Protein 1WS6 (pdb70)

Organism: Thermus thermophilus (strain ATCC 27634 / DSM 579 / HB8) (NCBI:txid300852)

Secondary structure (DSSP, 8-state):
-EE--SGGGTT-EE---TT-----HHHHHHHHHHHHHH-TT--EEEEET-SS-HHHHHHHHTT-EEEEE---HHHHHHHHHHHHHHT---EEE-S-HHHHHHHHHHTT--EEEE-------TTHHHHHHHHHT-EEEEEEEEEEEETTS--TTSEEEEETTEEEEEEE-

InterPro domains:
  IPR004398 RNA methyltransferase, RsmD [PIRSF004553] (16-184)
  IPR004398 RNA methyltransferase, RsmD [PTHR43542] (14-168)
  IPR029063 S-adenosyl-L-methionine-dependent methyltransferase superfamily [G3DSA:3.40.50.150] (15-185)
  IPR029063 S-adenosyl-L-methionine-dependent methyltransferase superfamily [SSF53335] (16-182)

Radius of gyration: 14.57 Å; Cα contacts (8 Å, |Δi|>4): 315; chains: 1; bounding box: 34×36×32 Å

Foldseek 3Di:
DDAQCDAQQHGFDADAPPPPPPDDPVVLVVVVVVVCVLCVVAKAEEEEQQFLNRNQVSSQRHPHAGEYEHADPVRLVSVVVRCVSSVGDYHYHHHHPVVCLVVCLVVVAAIQEYEEHDQPPQPVVLVSVVVSPRYDAFGKYKYKYFPVDDDPQADWDDDVGMIIGIHHD

Nearest PDB structures (foldseek):
  1ws6-assembly1_A  TM=1.006E+00  e=1.520E-36  Thermus thermophilus HB8
  4dmg-assembly1_B  TM=6.571E-01  e=9.309E-08  Thermus thermophilus HB8
  1ve3-assembly1_A-3  TM=6.905E-01  e=1.135E-05  Pyrococcus horikoshii
  6rxz-assembly1_CA  TM=7.277E-01  e=5.627E-05  Thermochaetoides thermophila
  1nt2-assembly1_A  TM=7.038E-01  e=7.270E-05  Archaeoglobus fulgidus DSM 4304

CATH classification: 3.40.50.150

Sequence (169 aa):
VVRILGGKARGVALKVPASARPSPVRLRKALFDYLRLRYPRRGRFLDPFAGSGAVGLEAASEGWEAVLVEKDPEAVRLLKENVRRTGLGARVVALPVEVFLPEAKAQGERFTVAFAPPYADLAALFGELLASGLVEAGGLYVLQHPKDLYLPLGERRVYGENALTLVEV

B-factor: mean 29.69, std 11.57, range [7.32, 84.35]

Structure (mmCIF, N/CA/C/O backbone):
data_1WS6
#
_entry.id   1WS6
#
_cell.length_a   58.76
_cell.length_b   58.76
_cell.length_c   101.66
_cell.angle_alpha   90
_cell.angle_beta   90
_cell.angle_gamma   120
#
_symmetry.space_group_name_H-M   'P 31 2 1'
#
loop_
_entity.id
_entity.type
_entity.pdbx_description
1 polymer methyltransferase
2 water water
#
loop_
_atom_site.group_PDB
_atom_site.id
_atom_site.type_symbol
_atom_site.label_atom_id
_atom_site.label_alt_id
_atom_site.label_comp_id
_atom_site.label_asym_id
_atom_site.label_entity_id
_atom_site.label_seq_id
_atom_site.pdbx_PDB_ins_code
_atom_site.Cartn_x
_atom_site.Cartn_y
_atom_site.Cartn_z
_atom_site.occupancy
_atom_site.B_iso_or_equiv
_atom_site.auth_seq_id
_atom_site.auth_comp_id
_atom_site.auth_asym_id
_atom_site.auth_atom_id
_atom_site.pdbx_PDB_model_num
ATOM 1 N N . VAL A 1 1 ? 13.447 36.407 29.678 1.00 39.30 15 VAL A N 1
ATOM 2 C CA . VAL A 1 1 ? 12.956 36.938 28.363 1.00 38.11 15 VAL A CA 1
ATOM 3 C C . VAL A 1 1 ? 12.594 35.776 27.438 1.00 35.96 15 VAL A C 1
ATOM 4 O O . VAL A 1 1 ? 12.404 35.961 26.234 1.00 36.84 15 VAL A O 1
ATOM 8 N N . VAL A 1 2 ? 12.516 34.573 28.006 1.00 33.37 16 VAL A N 1
ATOM 9 C CA . VAL A 1 2 ? 12.160 33.394 27.226 1.00 29.16 16 VAL A CA 1
ATOM 10 C C . VAL A 1 2 ? 10.947 32.732 27.868 1.00 27.31 16 VAL A C 1
ATOM 11 O O . VAL A 1 2 ? 10.828 32.685 29.090 1.00 26.58 16 VAL A O 1
ATOM 15 N N . ARG A 1 3 ? 10.041 32.229 27.038 1.00 25.94 17 ARG A N 1
ATOM 16 C CA . ARG A 1 3 ? 8.828 31.597 27.536 1.00 24.75 17 ARG A CA 1
ATOM 17 C C . ARG A 1 3 ? 8.669 30.162 27.063 1.00 25.47 17 ARG A C 1
ATOM 18 O O . ARG A 1 3 ? 9.202 29.772 26.019 1.00 24.69 17 ARG A O 1
ATOM 26 N N . ILE A 1 4 ? 7.936 29.379 27.852 1.00 24.03 18 ILE A N 1
ATOM 27 C CA . ILE A 1 4 ? 7.636 28.007 27.495 1.00 21.55 18 ILE A CA 1
ATOM 28 C C . ILE A 1 4 ? 6.753 28.206 26.264 1.00 21.99 18 ILE A C 1
ATOM 29 O O . ILE A 1 4 ? 5.891 29.077 26.263 1.00 21.70 18 ILE A O 1
ATOM 34 N N . LEU A 1 5 ? 6.967 27.423 25.218 1.00 22.03 19 LEU A N 1
ATOM 35 C CA . LEU A 1 5 ? 6.178 27.563 23.998 1.00 22.97 19 LEU A CA 1
ATOM 36 C C . LEU A 1 5 ? 4.849 26.817 23.967 1.00 21.99 19 LEU A C 1
ATOM 37 O O . LEU A 1 5 ? 3.884 27.312 23.393 1.00 22.91 19 LEU A O 1
ATOM 42 N N . GLY A 1 6 ? 4.791 25.634 24.571 1.00 20.83 20 GLY A N 1
ATOM 43 C CA . GLY A 1 6 ? 3.551 24.872 24.561 1.00 21.04 20 GLY A CA 1
ATOM 44 C C . GLY A 1 6 ? 3.329 24.011 25.791 1.00 21.19 20 GLY A C 1
ATOM 45 O O . GLY A 1 6 ? 4.090 24.081 26.757 1.00 22.46 20 GLY A O 1
ATOM 46 N N . GLY A 1 7 ? 2.279 23.199 25.766 1.00 20.61 21 GLY A N 1
ATOM 47 C CA . GLY A 1 7 ? 2.005 22.336 26.896 1.00 19.93 21 GLY A CA 1
ATOM 48 C C . GLY A 1 7 ? 1.448 23.035 28.122 1.00 20.18 21 GLY A C 1
ATOM 49 O O . GLY A 1 7 ? 1.064 24.201 28.065 1.00 20.06 21 GLY A O 1
ATOM 50 N N . LYS A 1 8 ? 1.421 22.311 29.238 1.00 19.76 22 LYS A N 1
ATOM 51 C CA . LYS A 1 8 ? 0.887 22.809 30.498 1.00 22.62 22 LYS A CA 1
ATOM 52 C C . LYS A 1 8 ? 1.386 24.159 31.007 1.00 21.98 22 LYS A C 1
ATOM 53 O O . LYS A 1 8 ? 0.663 24.847 31.731 1.00 21.20 22 LYS A O 1
ATOM 59 N N . ALA A 1 9 ? 2.604 24.545 30.636 1.00 21.80 23 ALA A N 1
ATOM 60 C CA . ALA A 1 9 ? 3.161 25.817 31.092 1.00 21.18 23 ALA A CA 1
ATOM 61 C C . ALA A 1 9 ? 3.308 26.857 29.976 1.00 20.92 23 ALA A C 1
ATOM 62 O O . ALA A 1 9 ? 4.043 27.836 30.115 1.00 19.44 23 ALA A O 1
ATOM 64 N N . ARG A 1 10 ? 2.588 26.646 28.879 1.00 22.02 24 ARG A N 1
ATOM 65 C CA . ARG A 1 10 ? 2.610 27.548 27.728 1.00 22.32 24 ARG A CA 1
ATOM 66 C C . ARG A 1 10 ? 2.521 29.025 28.096 1.00 22.63 24 ARG A C 1
ATOM 67 O O . ARG A 1 10 ? 1.585 29.454 28.774 1.00 23.17 24 ARG A O 1
ATOM 75 N N . GLY A 1 11 ? 3.509 29.797 27.655 1.00 22.77 25 GLY A N 1
ATOM 76 C CA . GLY A 1 11 ? 3.513 31.223 27.917 1.00 21.27 25 GLY A CA 1
ATOM 77 C C . GLY A 1 11 ? 4.286 31.714 29.126 1.00 22.89 25 GLY A C 1
ATOM 78 O O . GLY A 1 11 ? 4.630 32.891 29.194 1.00 24.14 25 GLY A O 1
ATOM 79 N N . VAL A 1 12 ? 4.566 30.836 30.081 1.00 22.34 26 VAL A N 1
ATOM 80 C CA . VAL A 1 12 ? 5.292 31.243 31.285 1.00 22.38 26 VAL A CA 1
ATOM 81 C C . VAL A 1 12 ? 6.731 31.697 31.025 1.00 23.27 26 VAL A C 1
ATOM 82 O O . VAL A 1 12 ? 7.509 31.008 30.359 1.00 21.23 26 VAL A O 1
ATOM 86 N N . ALA A 1 13 ? 7.078 32.861 31.568 1.00 23.90 27 ALA A N 1
ATOM 87 C CA . ALA A 1 13 ? 8.414 33.425 31.404 1.00 24.11 27 ALA A CA 1
ATOM 88 C C . ALA A 1 13 ? 9.421 32.696 32.285 1.00 25.37 27 ALA A C 1
ATOM 89 O O . ALA A 1 13 ? 9.130 32.342 33.426 1.00 25.11 27 ALA A O 1
ATOM 91 N N . LEU A 1 14 ? 10.616 32.479 31.759 1.00 26.26 28 LEU A N 1
ATOM 92 C CA . LEU A 1 14 ? 11.626 31.791 32.534 1.00 28.02 28 LEU A CA 1
ATOM 93 C C . LEU A 1 14 ? 12.745 32.740 32.898 1.00 29.74 28 LEU A C 1
ATOM 94 O O . LEU A 1 14 ? 13.202 33.508 32.059 1.00 30.49 28 LEU A O 1
ATOM 99 N N . LYS A 1 15 ? 13.172 32.703 34.155 1.00 32.56 29 LYS A N 1
ATOM 100 C CA . LYS A 1 15 ? 14.269 33.552 34.589 1.00 37.83 29 LYS A CA 1
ATOM 101 C C . LYS A 1 15 ? 15.523 33.000 33.911 1.00 39.92 29 LYS A C 1
ATOM 102 O O . LYS A 1 15 ? 15.831 31.816 34.048 1.00 39.30 29 LYS A O 1
ATOM 108 N N . VAL A 1 16 ? 16.237 33.841 33.169 1.00 43.85 30 VAL A N 1
ATOM 109 C CA . VAL A 1 16 ? 17.454 33.395 32.491 1.00 48.35 30 VAL A CA 1
ATOM 110 C C . VAL A 1 16 ? 18.607 34.381 32.664 1.00 51.12 30 VAL A C 1
ATOM 111 O O . VAL A 1 16 ? 18.517 35.537 32.258 1.00 51.82 30 VAL A O 1
ATOM 115 N N . PRO A 1 17 ? 19.716 33.925 33.262 1.00 54.56 31 PRO A N 1
ATOM 116 C CA . PRO A 1 17 ? 20.889 34.778 33.488 1.00 58.56 31 PRO A CA 1
ATOM 117 C C . PRO A 1 17 ? 21.408 35.409 32.196 1.00 61.31 31 PRO A C 1
ATOM 118 O O . PRO A 1 17 ? 21.453 34.757 31.153 1.00 62.07 31 PRO A O 1
ATOM 122 N N . ALA A 1 18 ? 21.799 36.678 32.275 1.00 64.24 32 ALA A N 1
ATOM 123 C CA . ALA A 1 18 ? 22.305 37.409 31.113 1.00 67.35 32 ALA A CA 1
ATOM 124 C C . ALA A 1 18 ? 23.478 36.699 30.440 1.00 69.01 32 ALA A C 1
ATOM 125 O O . ALA A 1 18 ? 23.982 37.153 29.415 1.00 68.78 32 ALA A O 1
ATOM 127 N N . SER A 1 19 ? 23.899 35.578 31.014 1.00 71.58 33 SER A N 1
ATOM 128 C CA . SER A 1 19 ? 25.019 34.818 30.478 1.00 74.06 33 SER A CA 1
ATOM 129 C C . SER A 1 19 ? 24.604 33.661 29.564 1.00 74.98 33 SER A C 1
ATOM 130 O O . SER A 1 19 ? 25.385 32.737 29.334 1.00 75.48 33 SER A O 1
ATOM 133 N N . ALA A 1 20 ? 23.387 33.712 29.030 1.00 75.56 34 ALA A N 1
ATOM 134 C CA . ALA A 1 20 ? 22.909 32.643 28.156 1.00 75.68 34 ALA A CA 1
ATOM 135 C C . ALA A 1 20 ? 22.816 33.055 26.690 1.00 76.04 34 ALA A C 1
ATOM 136 O O . ALA A 1 20 ? 22.824 34.243 26.363 1.00 76.04 34 ALA A O 1
ATOM 138 N N . ARG A 1 21 ? 22.723 32.056 25.815 1.00 76.32 35 ARG A N 1
ATOM 139 C CA . ARG A 1 21 ? 22.623 32.276 24.373 1.00 76.49 35 ARG A CA 1
ATOM 140 C C . ARG A 1 21 ? 21.569 33.313 23.970 1.00 75.54 35 ARG A C 1
ATOM 141 O O . ARG A 1 21 ? 21.862 34.244 23.218 1.00 75.67 35 ARG A O 1
ATOM 149 N N . PRO A 1 22 ? 20.325 33.166 24.458 1.00 74.46 36 PRO A N 1
ATOM 150 C CA . PRO A 1 22 ? 19.831 32.108 25.351 1.00 72.74 36 PRO A CA 1
ATOM 151 C C . PRO A 1 22 ? 19.515 30.788 24.635 1.00 70.93 36 PRO A C 1
ATOM 152 O O . PRO A 1 22 ? 20.022 29.731 25.019 1.00 71.27 36 PRO A O 1
ATOM 156 N N . SER A 1 23 ? 18.687 30.860 23.594 1.00 67.52 37 SER A N 1
ATOM 157 C CA . SER A 1 23 ? 18.288 29.684 22.813 1.00 63.96 37 SER A CA 1
ATOM 158 C C . SER A 1 23 ? 17.203 30.078 21.813 1.00 60.05 37 SER A C 1
ATOM 159 O O . SER A 1 23 ? 16.057 30.328 22.184 1.00 60.72 37 SER A O 1
ATOM 162 N N . PRO A 1 24 ? 17.556 30.116 20.525 1.00 55.75 38 PRO A N 1
ATOM 163 C CA . PRO A 1 24 ? 16.665 30.476 19.418 1.00 52.15 38 PRO A CA 1
ATOM 164 C C . PRO A 1 24 ? 15.250 29.911 19.507 1.00 48.25 38 PRO A C 1
ATOM 165 O O . PRO A 1 24 ? 15.054 28.709 19.674 1.00 47.34 38 PRO A O 1
ATOM 169 N N . VAL A 1 25 ? 14.269 30.799 19.384 1.00 44.28 39 VAL A N 1
ATOM 170 C CA . VAL A 1 25 ? 12.870 30.418 19.449 1.00 39.93 39 VAL A CA 1
ATOM 171 C C . VAL A 1 25 ? 12.407 29.530 18.301 1.00 37.56 39 VAL A C 1
ATOM 172 O O . VAL A 1 25 ? 11.684 28.565 18.539 1.00 36.84 39 VAL A O 1
ATOM 176 N N . ARG A 1 26 ? 12.795 29.824 17.061 1.00 34.62 40 ARG A N 1
ATOM 177 C CA . ARG A 1 26 ? 12.333 28.953 15.989 1.00 34.55 40 ARG A CA 1
ATOM 178 C C . ARG A 1 26 ? 12.991 27.582 16.068 1.00 32.90 40 ARG A C 1
ATOM 179 O O . ARG A 1 26 ? 12.460 26.596 15.561 1.00 31.51 40 ARG A O 1
ATOM 187 N N . LEU A 1 27 ? 14.133 27.530 16.742 1.00 31.11 41 LEU A N 1
ATOM 188 C CA . LEU A 1 27 ? 14.866 26.291 16.954 1.00 29.69 41 LEU A CA 1
ATOM 189 C C . LEU A 1 27 ? 14.021 25.428 17.904 1.00 28.57 41 LEU A C 1
ATOM 190 O O . LEU A 1 27 ? 13.567 24.343 17.536 1.00 26.70 41 LEU A O 1
ATOM 195 N N . ARG A 1 28 ? 13.808 25.923 19.122 1.00 25.92 42 ARG A N 1
ATOM 196 C CA . ARG A 1 28 ? 13.020 25.196 20.111 1.00 25.92 42 ARG A CA 1
ATOM 197 C C . ARG A 1 28 ? 11.659 24.811 19.563 1.00 25.13 42 ARG A C 1
ATOM 198 O O . ARG A 1 28 ? 11.221 23.664 19.703 1.00 25.48 42 ARG A O 1
ATOM 206 N N . LYS A 1 29 ? 10.989 25.778 18.948 1.00 23.30 43 LYS A N 1
ATOM 207 C CA . LYS A 1 29 ? 9.674 25.537 18.381 1.00 22.63 43 LYS A CA 1
ATOM 208 C C . LYS A 1 29 ? 9.712 24.435 17.332 1.00 21.54 43 LYS A C 1
ATOM 209 O O . LYS A 1 29 ? 8.791 23.621 17.256 1.00 20.06 43 LYS A O 1
ATOM 215 N N . ALA A 1 30 ? 10.768 24.401 16.523 1.00 20.88 44 ALA A N 1
ATOM 216 C CA . ALA A 1 30 ? 10.858 23.374 15.483 1.00 21.64 44 ALA A CA 1
ATOM 217 C C . ALA A 1 30 ? 11.169 22.011 16.083 1.00 20.68 44 ALA A C 1
ATOM 218 O O . ALA A 1 30 ? 10.539 21.015 15.733 1.00 22.64 44 ALA A O 1
ATOM 220 N N . LEU A 1 31 ? 12.133 21.966 16.992 1.00 19.51 45 LEU A N 1
ATOM 221 C CA . LEU A 1 31 ? 12.495 20.705 17.616 1.00 20.21 45 LEU A CA 1
ATOM 222 C C . LEU A 1 31 ? 11.276 19.996 18.204 1.00 20.96 45 LEU A C 1
ATOM 223 O O . LEU A 1 31 ? 11.067 18.808 17.962 1.00 22.80 45 LEU A O 1
ATOM 228 N N . PHE A 1 32 ? 10.466 20.721 18.966 1.00 19.32 46 PHE A N 1
ATOM 229 C CA . PHE A 1 32 ? 9.301 20.106 19.575 1.00 19.20 46 PHE A CA 1
ATOM 230 C C . PHE A 1 32 ? 8.138 19.815 18.631 1.00 20.63 46 PHE A C 1
ATOM 231 O O . PHE A 1 32 ? 7.374 18.879 18.877 1.00 20.99 46 PHE A O 1
ATOM 239 N N . ASP A 1 33 ? 7.999 20.583 17.550 1.00 21.43 47 ASP A N 1
ATOM 240 C CA . ASP A 1 33 ? 6.930 20.302 16.593 1.00 23.60 47 ASP A CA 1
ATOM 241 C C . ASP A 1 33 ? 7.220 18.897 16.093 1.00 25.19 47 ASP A C 1
ATOM 242 O O . ASP A 1 33 ? 6.321 18.078 15.926 1.00 26.37 47 ASP A O 1
ATOM 247 N N . TYR A 1 34 ? 8.500 18.635 15.859 1.00 26.13 48 TYR A N 1
ATOM 248 C CA . TYR A 1 34 ? 8.956 17.341 15.377 1.00 27.28 48 TYR A CA 1
ATOM 249 C C . TYR A 1 34 ? 8.813 16.256 16.438 1.00 27.21 48 TYR A C 1
ATOM 250 O O . TYR A 1 34 ? 8.291 15.180 16.172 1.00 26.73 48 TYR A O 1
ATOM 259 N N . LEU A 1 35 ? 9.280 16.551 17.646 1.00 27.29 49 LEU A N 1
ATOM 260 C CA . LEU A 1 35 ? 9.234 15.600 18.744 1.00 27.61 49 LEU A CA 1
ATOM 261 C C . LEU A 1 35 ? 7.849 15.104 19.126 1.00 29.29 49 LEU A C 1
ATOM 262 O O . LEU A 1 35 ? 7.680 13.921 19.408 1.00 29.90 49 LEU A O 1
ATOM 267 N N . ARG A 1 36 ? 6.853 15.981 19.156 1.00 31.46 50 ARG A N 1
ATOM 268 C CA . ARG A 1 36 ? 5.524 15.505 19.519 1.00 33.89 50 ARG A CA 1
ATOM 269 C C . ARG A 1 36 ? 4.928 14.738 18.333 1.00 35.21 50 ARG A C 1
ATOM 270 O O . ARG A 1 36 ? 4.090 13.855 18.499 1.00 35.37 50 ARG A O 1
ATOM 278 N N . LEU A 1 37 ? 5.393 15.061 17.133 1.00 35.64 51 LEU A N 1
ATOM 279 C CA . LEU A 1 37 ? 4.925 14.382 15.936 1.00 36.51 51 LEU A CA 1
ATOM 280 C C . LEU A 1 37 ? 5.534 12.976 15.886 1.00 35.93 51 LEU A C 1
ATOM 281 O O . LEU A 1 37 ? 4.860 12.005 15.528 1.00 35.26 51 LEU A O 1
ATOM 286 N N . ARG A 1 38 ? 6.807 12.868 16.262 1.00 33.21 52 ARG A N 1
ATOM 287 C CA . ARG A 1 38 ? 7.494 11.586 16.230 1.00 31.56 52 ARG A CA 1
ATOM 288 C C . ARG A 1 38 ? 7.297 10.720 17.467 1.00 30.42 52 ARG A C 1
ATOM 289 O O . ARG A 1 38 ? 7.413 9.500 17.395 1.00 30.65 52 ARG A O 1
ATOM 297 N N . TYR A 1 39 ? 6.988 11.349 18.594 1.00 29.79 53 TYR A N 1
ATOM 298 C CA . TYR A 1 39 ? 6.795 10.632 19.850 1.00 28.45 53 TYR A CA 1
ATOM 299 C C . TYR A 1 39 ? 5.513 11.062 20.533 1.00 30.46 53 TYR A C 1
ATOM 300 O O . TYR A 1 39 ? 5.534 11.751 21.553 1.00 30.07 53 TYR A O 1
ATOM 309 N N . PRO A 1 40 ? 4.372 10.658 19.973 1.00 32.39 54 PRO A N 1
ATOM 310 C CA . PRO A 1 40 ? 3.072 11.011 20.542 1.00 33.11 54 PRO A CA 1
ATOM 311 C C . PRO A 1 40 ? 2.865 10.385 21.913 1.00 34.57 54 PRO A C 1
ATOM 312 O O . PRO A 1 40 ? 2.033 10.836 22.692 1.00 36.42 54 PRO A O 1
ATOM 316 N N . ARG A 1 41 ? 3.635 9.350 22.213 1.00 35.51 55 ARG A N 1
ATOM 317 C CA . ARG A 1 41 ? 3.510 8.682 23.498 1.00 36.25 55 ARG A CA 1
ATOM 318 C C . ARG A 1 41 ? 4.542 9.262 24.453 1.00 34.75 55 ARG A C 1
ATOM 319 O O . ARG A 1 41 ? 4.651 8.841 25.603 1.00 34.59 55 ARG A O 1
ATOM 327 N N . ARG A 1 42 ? 5.303 10.234 23.958 1.00 32.51 56 ARG A N 1
ATOM 328 C CA . ARG A 1 42 ? 6.327 10.902 24.753 1.00 28.81 56 ARG A CA 1
ATOM 329 C C . ARG A 1 42 ? 7.351 9.941 25.316 1.00 27.30 56 ARG A C 1
ATOM 330 O O . ARG A 1 42 ? 7.851 9.067 24.615 1.00 27.45 56 ARG A O 1
ATOM 338 N N . GLY A 1 43 ? 7.661 10.115 26.594 1.00 27.25 57 GLY A N 1
ATOM 339 C CA . GLY A 1 43 ? 8.646 9.273 27.249 1.00 26.92 57 GLY A CA 1
ATOM 340 C C . GLY A 1 43 ? 9.565 10.108 28.124 1.00 26.12 57 GLY A C 1
ATOM 341 O O . GLY A 1 43 ? 9.205 11.216 28.523 1.00 26.94 57 GLY A O 1
ATOM 342 N N . ARG A 1 44 ? 10.747 9.586 28.430 1.00 24.00 58 ARG A N 1
ATOM 343 C CA . ARG A 1 44 ? 11.693 10.317 29.259 1.00 22.47 58 ARG A CA 1
ATOM 344 C C . ARG A 1 44 ? 12.649 11.163 28.410 1.00 21.39 58 ARG A C 1
ATOM 345 O O . ARG A 1 44 ? 13.193 10.697 27.407 1.00 20.34 58 ARG A O 1
ATOM 353 N N . PHE A 1 45 ? 12.839 12.411 28.840 1.00 19.70 59 PHE A N 1
ATOM 354 C CA . PHE A 1 45 ? 13.677 13.393 28.158 1.00 16.92 59 PHE A CA 1
ATOM 355 C C . PHE A 1 45 ? 14.861 13.765 29.051 1.00 16.60 59 PHE A C 1
ATOM 356 O O . PHE A 1 45 ? 14.683 14.110 30.211 1.00 18.03 59 PHE A O 1
ATOM 364 N N . LEU A 1 46 ? 16.067 13.696 28.499 1.00 17.28 60 LEU A N 1
ATOM 365 C CA . LEU A 1 46 ? 17.290 13.992 29.242 1.00 18.04 60 LEU A CA 1
ATOM 366 C C . LEU A 1 46 ? 17.897 15.291 28.731 1.00 18.59 60 LEU A C 1
ATOM 367 O O . LEU A 1 46 ? 18.128 15.447 27.532 1.00 19.55 60 LEU A O 1
ATOM 372 N N . ASP A 1 47 ? 18.159 16.229 29.629 1.00 18.81 61 ASP A N 1
ATOM 373 C CA . ASP A 1 47 ? 18.741 17.500 29.211 1.00 21.34 61 ASP A CA 1
ATOM 374 C C . ASP A 1 47 ? 19.966 17.876 30.023 1.00 21.69 61 ASP A C 1
ATOM 375 O O . ASP A 1 47 ? 19.875 18.606 31.008 1.00 23.54 61 ASP A O 1
ATOM 380 N N . PRO A 1 48 ? 21.132 17.356 29.628 1.00 22.19 62 PRO A N 1
ATOM 381 C CA . PRO A 1 48 ? 22.410 17.629 30.299 1.00 23.43 62 PRO A CA 1
ATOM 382 C C . PRO A 1 48 ? 22.826 19.016 29.815 1.00 23.06 62 PRO A C 1
ATOM 383 O O . PRO A 1 48 ? 22.568 19.372 28.663 1.00 22.26 62 PRO A O 1
ATOM 387 N N . PHE A 1 49 ? 23.452 19.795 30.688 1.00 23.36 63 PHE A N 1
ATOM 388 C CA . PHE A 1 49 ? 23.857 21.158 30.345 1.00 23.04 63 PHE A CA 1
ATOM 389 C C . PHE A 1 49 ? 22.634 22.042 30.283 1.00 22.72 63 PHE A C 1
ATOM 390 O O . PHE A 1 49 ? 22.600 23.020 29.545 1.00 21.06 63 PHE A O 1
ATOM 398 N N . ALA A 1 50 ? 21.615 21.680 31.047 1.00 25.20 64 ALA A N 1
ATOM 399 C CA . ALA A 1 50 ? 20.411 22.486 31.083 1.00 27.68 64 ALA A CA 1
ATOM 400 C C . ALA A 1 50 ? 20.906 23.794 31.679 1.00 30.03 64 ALA A C 1
ATOM 401 O O . ALA A 1 50 ? 21.938 23.816 32.345 1.00 33.85 64 ALA A O 1
ATOM 403 N N . GLY A 1 51 ? 20.220 24.893 31.429 1.00 29.38 65 GLY A N 1
ATOM 404 C CA . GLY A 1 51 ? 20.684 26.135 32.026 1.00 28.11 65 GLY A CA 1
ATOM 405 C C . GLY A 1 51 ? 19.604 26.520 33.006 1.00 28.76 65 GLY A C 1
ATOM 406 O O . GLY A 1 51 ? 19.448 25.890 34.055 1.00 27.18 65 GLY A O 1
ATOM 407 N N . SER A 1 52 ? 18.848 27.551 32.655 1.00 29.48 66 SER A N 1
ATOM 408 C CA . SER A 1 52 ? 17.735 27.976 33.480 1.00 30.47 66 SER A CA 1
ATOM 409 C C . SER A 1 52 ? 16.683 26.902 33.219 1.00 30.60 66 SER A C 1
ATOM 410 O O . SER A 1 52 ? 15.682 26.818 33.925 1.00 31.56 66 SER A O 1
ATOM 413 N N . GLY A 1 53 ? 16.928 26.094 32.182 1.00 28.79 67 GLY A N 1
ATOM 414 C CA . GLY A 1 53 ? 16.030 25.007 31.827 1.00 27.14 67 GLY A CA 1
ATOM 415 C C . GLY A 1 53 ? 15.119 25.18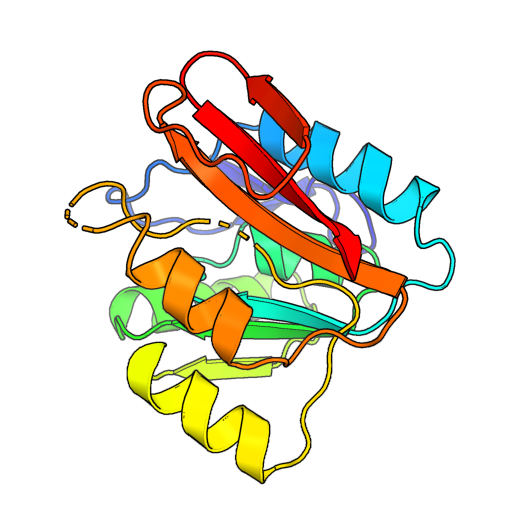9 30.619 1.00 25.69 67 GLY A C 1
ATOM 416 O O . GLY A 1 53 ? 14.155 24.437 30.458 1.00 26.02 67 GLY A O 1
ATOM 417 N N . ALA A 1 54 ? 15.427 26.149 29.753 1.00 22.46 68 ALA A N 1
ATOM 418 C CA . ALA A 1 54 ? 14.585 26.412 28.587 1.00 22.10 68 ALA A CA 1
ATOM 419 C C . ALA A 1 54 ? 14.095 25.170 27.839 1.00 22.40 68 ALA A C 1
ATOM 420 O O . ALA A 1 54 ? 12.893 24.976 27.655 1.00 23.36 68 ALA A O 1
ATOM 422 N N . VAL A 1 55 ? 15.018 24.319 27.415 1.00 22.99 69 VAL A N 1
ATOM 423 C CA . VAL A 1 55 ? 14.633 23.132 26.669 1.00 22.39 69 VAL A CA 1
ATOM 424 C C . VAL A 1 55 ? 14.052 22.013 27.534 1.00 20.35 69 VAL A C 1
ATOM 425 O O . VAL A 1 55 ? 13.018 21.439 27.195 1.00 20.98 69 VAL A O 1
ATOM 429 N N . GLY A 1 56 ? 14.693 21.714 28.657 1.00 20.48 70 GLY A N 1
ATOM 430 C CA . GLY A 1 56 ? 14.187 20.664 29.524 1.00 21.13 70 GLY A CA 1
ATOM 431 C C . GLY A 1 56 ? 12.807 20.962 30.114 1.00 23.02 70 GLY A C 1
ATOM 432 O O . GLY A 1 56 ? 11.992 20.052 30.308 1.00 23.17 70 GLY A O 1
ATOM 433 N N . LEU A 1 57 ? 12.542 22.227 30.426 1.00 20.80 71 LEU A N 1
ATOM 434 C CA . LEU A 1 57 ? 11.247 22.590 30.984 1.00 21.27 71 LEU A CA 1
ATOM 435 C C . LEU A 1 57 ? 10.178 22.561 29.895 1.00 22.05 71 LEU A C 1
ATOM 436 O O . LEU A 1 57 ? 8.997 22.307 30.168 1.00 18.38 71 LEU A O 1
ATOM 441 N N . GLU A 1 58 ? 10.598 22.825 28.659 1.00 21.19 72 GLU A N 1
ATOM 442 C CA . GLU A 1 58 ? 9.674 22.804 27.538 1.00 20.75 72 GLU A CA 1
ATOM 443 C C . GLU A 1 58 ? 9.199 21.362 27.385 1.00 21.15 72 GLU A C 1
ATOM 444 O O . GLU A 1 58 ? 8.018 21.105 27.170 1.00 22.31 72 GLU A O 1
ATOM 450 N N . ALA A 1 59 ? 10.126 20.420 27.506 1.00 20.07 73 ALA A N 1
ATOM 451 C CA . ALA A 1 59 ? 9.780 19.007 27.395 1.00 20.31 73 ALA A CA 1
ATOM 452 C C . ALA A 1 59 ? 8.799 18.636 28.506 1.00 20.50 73 ALA A C 1
ATOM 453 O O . ALA A 1 59 ? 7.791 17.973 28.259 1.00 21.01 73 ALA A O 1
ATOM 455 N N . ALA A 1 60 ? 9.097 19.070 29.726 1.00 18.74 74 ALA A N 1
ATOM 456 C CA . ALA A 1 60 ? 8.236 18.774 30.858 1.00 19.85 74 ALA A CA 1
ATOM 457 C C . ALA A 1 60 ? 6.848 19.326 30.611 1.00 21.55 74 ALA A C 1
ATOM 458 O O . ALA A 1 60 ? 5.850 18.648 30.837 1.00 25.71 74 ALA A O 1
ATOM 460 N N . SER A 1 61 ? 6.786 20.560 30.132 1.00 22.98 75 SER A N 1
ATOM 461 C CA . SER A 1 61 ? 5.513 21.201 29.864 1.00 22.21 75 SER A CA 1
ATOM 462 C C . SER A 1 61 ? 4.736 20.463 28.794 1.00 22.84 75 SER A C 1
ATOM 463 O O . SER A 1 61 ? 3.512 20.543 28.739 1.00 23.07 75 SER A O 1
ATOM 466 N N . GLU A 1 62 ? 5.444 19.736 27.942 1.00 22.14 76 GLU A N 1
ATOM 467 C CA . GLU A 1 62 ? 4.771 19.036 26.869 1.00 22.04 76 GLU A CA 1
ATOM 468 C C . GLU A 1 62 ? 4.489 17.573 27.136 1.00 21.30 76 GLU A C 1
ATOM 469 O O . GLU A 1 62 ? 4.186 16.822 26.217 1.00 20.42 76 GLU A O 1
ATOM 475 N N . GLY A 1 63 ? 4.575 17.177 28.400 1.00 21.62 77 GLY A N 1
ATOM 476 C CA . GLY A 1 63 ? 4.277 15.803 28.755 1.00 22.51 77 GLY A CA 1
ATOM 477 C C . GLY A 1 63 ? 5.425 14.822 28.883 1.00 23.72 77 GLY A C 1
ATOM 478 O O . GLY A 1 63 ? 5.191 13.635 29.107 1.00 25.36 77 GLY A O 1
ATOM 479 N N . TRP A 1 64 ? 6.659 15.288 28.733 1.00 24.11 78 TRP A N 1
ATOM 480 C CA . TRP A 1 64 ? 7.813 14.403 28.873 1.00 23.39 78 TRP A CA 1
ATOM 481 C C . TRP A 1 64 ? 8.197 14.303 30.338 1.00 23.48 78 TRP A C 1
ATOM 482 O O . TRP A 1 64 ? 7.895 15.200 31.121 1.00 22.02 78 TRP A O 1
ATOM 493 N N . GLU A 1 65 ? 8.851 13.206 30.703 1.00 23.63 79 GLU A N 1
ATOM 494 C CA . GLU A 1 65 ? 9.340 13.016 32.067 1.00 24.72 79 GLU A CA 1
ATOM 495 C C . GLU A 1 65 ? 10.777 13.532 31.924 1.00 24.13 79 GLU A C 1
ATOM 496 O O . GLU A 1 65 ? 11.675 12.810 31.485 1.00 22.89 79 GLU A O 1
ATOM 502 N N . ALA A 1 66 ? 10.985 14.791 32.279 1.00 22.02 80 ALA A N 1
ATOM 503 C CA . ALA A 1 66 ? 12.284 15.416 32.103 1.00 19.94 80 ALA A CA 1
ATOM 504 C C . ALA A 1 66 ? 13.286 15.335 33.240 1.00 19.01 80 ALA A C 1
ATOM 505 O O . ALA A 1 66 ? 12.949 15.475 34.406 1.00 19.62 80 ALA A O 1
ATOM 507 N N . VAL A 1 67 ? 14.537 15.123 32.864 1.00 19.45 81 VAL A N 1
ATOM 508 C CA . VAL A 1 67 ? 15.638 15.061 33.806 1.00 20.33 81 VAL A CA 1
ATOM 509 C C . VAL A 1 67 ? 16.639 16.102 33.337 1.00 17.98 81 VAL A C 1
ATOM 510 O O . VAL A 1 67 ? 17.146 16.012 32.236 1.00 19.04 81 VAL A O 1
ATOM 514 N N . LEU A 1 68 ? 16.914 17.088 34.176 1.00 17.25 82 LEU A N 1
ATOM 515 C CA . LEU A 1 68 ? 17.838 18.153 33.820 1.00 16.58 82 LEU A CA 1
ATOM 516 C C . LEU A 1 68 ? 19.065 18.147 34.713 1.00 17.77 82 LEU A C 1
ATOM 517 O O . LEU A 1 68 ? 18.950 18.208 35.939 1.00 17.24 82 LEU A O 1
ATOM 522 N N . VAL A 1 69 ? 20.243 18.062 34.103 1.00 16.01 83 VAL A N 1
ATOM 523 C CA . VAL A 1 69 ? 21.463 18.074 34.883 1.00 15.55 83 VAL A CA 1
ATOM 524 C C . VAL A 1 69 ? 22.256 19.325 34.510 1.00 14.89 83 VAL A C 1
ATOM 525 O O . VAL A 1 69 ? 22.412 19.645 33.335 1.00 16.08 83 VAL A O 1
ATOM 529 N N . GLU A 1 70 ? 22.707 20.050 35.534 1.00 15.08 84 GLU A N 1
ATOM 530 C CA . GLU A 1 70 ? 23.445 21.309 35.381 1.00 16.37 84 GLU A CA 1
ATOM 531 C C . GLU A 1 70 ? 24.416 21.462 36.557 1.00 16.40 84 GLU A C 1
ATOM 532 O O . GLU A 1 70 ? 24.043 21.248 37.707 1.00 18.23 84 GLU A O 1
ATOM 538 N N . LYS A 1 71 ? 25.655 21.842 36.269 1.00 17.57 85 LYS A N 1
ATOM 539 C CA . LYS A 1 71 ? 26.693 21.957 37.297 1.00 19.26 85 LYS A CA 1
ATOM 540 C C . LYS A 1 71 ? 26.810 23.275 38.038 1.00 20.58 85 LYS A C 1
ATOM 541 O O . LYS A 1 71 ? 27.174 23.295 39.206 1.00 20.84 85 LYS A O 1
ATOM 547 N N . ASP A 1 72 ? 26.533 24.370 37.343 1.00 22.67 86 ASP A N 1
ATOM 548 C CA . ASP A 1 72 ? 26.630 25.712 37.900 1.00 24.83 86 ASP A CA 1
ATOM 549 C C . ASP A 1 72 ? 25.554 25.999 38.946 1.00 27.28 86 ASP A C 1
ATOM 550 O O . ASP A 1 72 ? 24.376 26.162 38.615 1.00 27.76 86 ASP A O 1
ATOM 555 N N . PRO A 1 73 ? 25.949 26.075 40.227 1.00 27.96 87 PRO A N 1
ATOM 556 C CA . PRO A 1 73 ? 24.988 26.349 41.299 1.00 29.64 87 PRO A CA 1
ATOM 557 C C . PRO A 1 73 ? 24.086 27.552 41.014 1.00 30.03 87 PRO A C 1
ATOM 558 O O . PRO A 1 73 ? 22.936 27.580 41.442 1.00 29.22 87 PRO A O 1
ATOM 562 N N . GLU A 1 74 ? 24.603 28.539 40.289 1.00 32.12 88 GLU A N 1
ATOM 563 C CA . GLU A 1 74 ? 23.803 29.712 39.939 1.00 33.52 88 GLU A CA 1
ATOM 564 C C . GLU A 1 74 ? 22.657 29.285 39.038 1.00 32.11 88 GLU A C 1
ATOM 565 O O . GLU A 1 74 ? 21.488 29.519 39.340 1.00 32.24 88 GLU A O 1
ATOM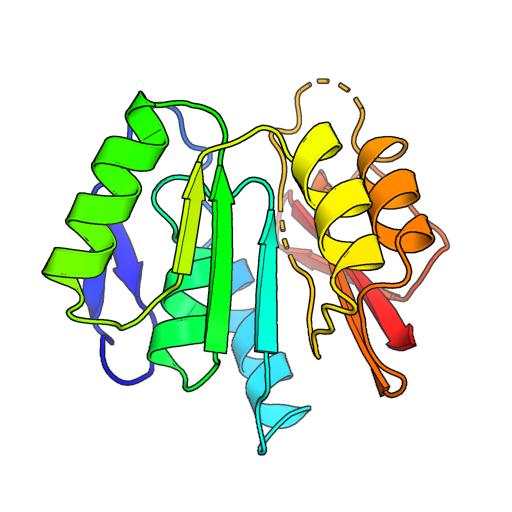 571 N N . ALA A 1 75 ? 23.009 28.662 37.920 1.00 30.40 89 ALA A N 1
ATOM 572 C CA . ALA A 1 75 ? 22.020 28.195 36.967 1.00 28.58 89 ALA A CA 1
ATOM 573 C C . ALA A 1 75 ? 21.035 27.273 37.667 1.00 27.19 89 ALA A C 1
ATOM 574 O O . ALA A 1 75 ? 19.831 27.348 37.427 1.00 27.91 89 ALA A O 1
ATOM 576 N N . VAL A 1 76 ? 21.543 26.406 38.536 1.00 24.92 90 VAL A N 1
ATOM 577 C CA . VAL A 1 76 ? 20.674 25.478 39.248 1.00 24.74 90 VAL A CA 1
ATOM 578 C C . VAL A 1 76 ? 19.671 26.238 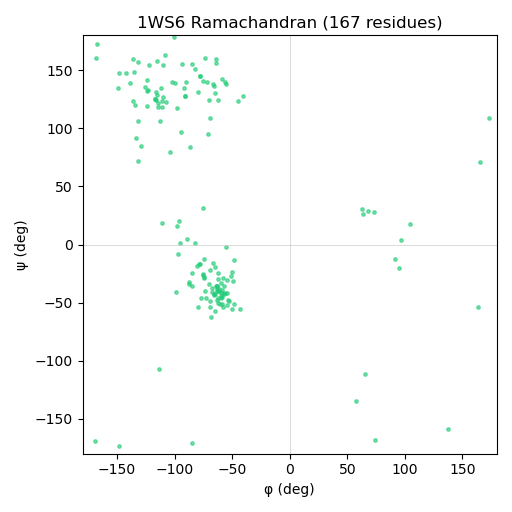40.107 1.00 25.61 90 VAL A C 1
ATOM 579 O O . VAL A 1 76 ? 18.510 25.847 40.222 1.00 24.56 90 VAL A O 1
ATOM 583 N N . ARG A 1 77 ? 20.131 27.327 40.706 1.00 26.61 91 ARG A N 1
ATOM 584 C CA . ARG A 1 77 ? 19.281 28.149 41.547 1.00 27.61 91 ARG A CA 1
ATOM 585 C C . ARG A 1 77 ? 18.143 28.654 40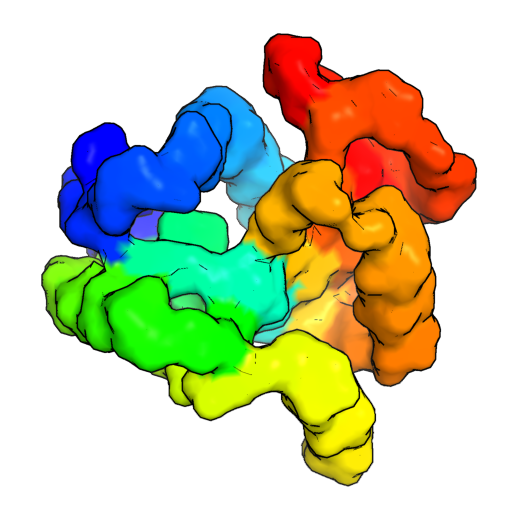.674 1.00 26.28 91 ARG A C 1
ATOM 586 O O . ARG A 1 77 ? 16.980 28.519 41.026 1.00 25.57 91 ARG A O 1
ATOM 594 N N . LEU A 1 78 ? 18.484 29.227 39.525 1.00 25.04 92 LEU A N 1
ATOM 595 C CA . LEU A 1 78 ? 17.475 29.729 38.604 1.00 24.62 92 LEU A CA 1
ATOM 596 C C . LEU A 1 78 ? 16.597 28.606 38.061 1.00 24.26 92 LEU A C 1
ATOM 597 O O . LEU A 1 78 ? 15.398 28.787 37.838 1.00 23.44 92 LEU A O 1
ATOM 602 N N . LEU A 1 79 ? 17.210 27.447 37.846 1.00 23.48 93 LEU A N 1
ATOM 603 C CA . LEU A 1 79 ? 16.505 26.288 37.319 1.00 23.14 93 LEU A CA 1
ATOM 604 C C . LEU A 1 79 ? 15.360 25.896 38.250 1.00 22.28 93 LEU A C 1
ATOM 605 O O . LEU A 1 79 ? 14.243 25.636 37.811 1.00 20.50 93 LEU A O 1
ATOM 610 N N . LYS A 1 80 ? 15.654 25.855 39.543 1.00 22.58 94 LYS A N 1
ATOM 611 C CA . LYS A 1 80 ? 14.665 25.489 40.537 1.00 23.31 94 LYS A CA 1
ATOM 612 C C . LYS A 1 80 ? 13.583 26.546 40.641 1.00 24.28 94 LYS A C 1
ATOM 613 O O . LYS A 1 80 ? 12.403 26.225 40.821 1.00 24.42 94 LYS A O 1
ATOM 619 N N . GLU A 1 81 ? 13.979 27.807 40.525 1.00 23.21 95 GLU A N 1
ATOM 620 C CA . GLU A 1 81 ? 13.004 28.879 40.576 1.00 26.70 95 GLU A CA 1
ATOM 621 C C . GLU A 1 81 ? 12.077 28.708 39.379 1.00 25.93 95 GLU A C 1
ATOM 622 O O . GLU A 1 81 ? 10.870 28.918 39.487 1.00 27.60 95 GLU A O 1
ATOM 628 N N . ASN A 1 82 ? 12.643 28.314 38.240 1.00 23.20 96 ASN A N 1
ATOM 629 C CA . ASN A 1 82 ? 11.846 28.142 37.041 1.00 21.87 96 ASN A CA 1
ATOM 630 C C . ASN A 1 82 ? 10.920 26.940 37.114 1.00 20.99 96 ASN A C 1
ATOM 631 O O . ASN A 1 82 ? 9.818 26.980 36.574 1.00 20.27 96 ASN A O 1
ATOM 636 N N . VAL A 1 83 ? 11.365 25.877 37.780 1.00 20.97 97 VAL A N 1
ATOM 637 C CA . VAL A 1 83 ? 10.550 24.684 37.940 1.00 20.37 97 VAL A CA 1
ATOM 638 C C . VAL A 1 83 ? 9.332 25.111 38.756 1.00 24.12 97 VAL A C 1
ATOM 639 O O . VAL A 1 83 ? 8.217 24.634 38.532 1.00 25.62 97 VAL A O 1
ATOM 643 N N . ARG A 1 84 ? 9.556 26.034 39.688 1.00 27.31 98 ARG A N 1
ATOM 644 C CA . ARG A 1 84 ? 8.501 26.572 40.537 1.00 29.76 98 ARG A CA 1
ATOM 645 C C . ARG A 1 84 ? 7.536 27.448 39.744 1.00 30.57 98 ARG A C 1
ATOM 646 O O . ARG A 1 84 ? 6.327 27.222 39.776 1.00 32.30 98 ARG A O 1
ATOM 654 N N . ARG A 1 85 ? 8.063 28.444 39.035 1.00 29.52 99 ARG A N 1
ATOM 655 C CA . ARG A 1 85 ? 7.216 29.338 38.251 1.00 29.66 99 ARG A CA 1
ATOM 656 C C . ARG A 1 85 ? 6.329 28.557 37.290 1.00 28.47 99 ARG A C 1
ATOM 657 O O . ARG A 1 85 ? 5.154 28.870 37.130 1.00 29.92 99 ARG A O 1
ATOM 665 N N . THR A 1 86 ? 6.889 27.537 36.653 1.00 25.85 100 THR A N 1
ATOM 666 C CA . THR A 1 86 ? 6.131 26.755 35.695 1.00 24.68 100 THR A CA 1
ATOM 667 C C . THR A 1 86 ? 5.236 25.726 36.371 1.00 25.23 100 THR A C 1
ATOM 668 O O . THR A 1 86 ? 4.288 25.221 35.771 1.00 23.21 100 THR A O 1
ATOM 672 N N . GLY A 1 87 ? 5.532 25.427 37.630 1.00 24.98 101 GLY A N 1
ATOM 673 C CA . GLY A 1 87 ? 4.728 24.461 38.348 1.00 25.82 101 GLY A CA 1
ATOM 674 C C . GLY A 1 87 ? 4.822 23.097 37.702 1.00 25.82 101 GLY A C 1
ATOM 675 O O . GLY A 1 87 ? 3.922 22.275 37.811 1.00 26.72 101 GLY A O 1
ATOM 676 N N . LEU A 1 88 ? 5.926 22.856 37.017 1.00 26.08 102 LEU A N 1
ATOM 677 C CA . LEU A 1 88 ? 6.132 21.582 36.362 1.00 25.62 102 LEU A CA 1
ATOM 678 C C . LEU A 1 88 ? 6.908 20.635 37.266 1.00 27.05 102 LEU A C 1
ATOM 679 O O . LEU A 1 88 ? 7.638 21.068 38.170 1.00 27.21 102 LEU A O 1
ATOM 684 N N . GLY A 1 89 ? 6.724 19.342 37.027 1.00 26.43 103 GLY A N 1
ATOM 685 C CA . GLY A 1 89 ? 7.428 18.338 37.792 1.00 27.45 103 GLY A CA 1
ATOM 686 C C . GLY A 1 89 ? 8.620 17.917 36.955 1.00 28.22 103 GLY A C 1
ATOM 687 O O . GLY A 1 89 ? 8.464 17.407 35.849 1.00 29.10 103 GLY A O 1
ATOM 688 N N . ALA A 1 90 ? 9.818 18.149 37.465 1.00 27.88 104 ALA A N 1
ATOM 689 C CA . ALA A 1 90 ? 11.015 17.787 36.728 1.00 28.58 104 ALA A CA 1
ATOM 690 C C . ALA A 1 90 ? 12.102 17.418 37.716 1.00 27.68 104 ALA A C 1
ATOM 691 O O . ALA A 1 90 ? 12.139 17.954 38.821 1.00 29.83 104 ALA A O 1
ATOM 69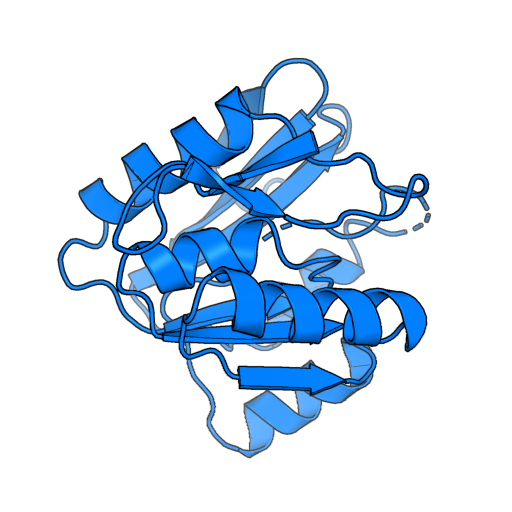3 N N . ARG A 1 91 ? 12.972 16.493 37.331 1.00 25.20 105 ARG A N 1
ATOM 694 C CA . ARG A 1 91 ? 14.061 16.091 38.206 1.00 24.58 105 ARG A CA 1
ATOM 695 C C . ARG A 1 91 ? 15.239 16.994 37.884 1.00 23.47 105 ARG A C 1
ATOM 696 O O . ARG A 1 91 ? 15.612 17.144 36.720 1.00 23.58 105 ARG A O 1
ATOM 704 N N . VAL A 1 92 ? 15.799 17.613 38.917 1.00 21.30 106 VAL A N 1
ATOM 705 C CA . VAL A 1 92 ? 16.946 18.497 38.770 1.00 18.91 106 VAL A CA 1
ATOM 706 C C . VAL A 1 92 ? 18.136 17.819 39.418 1.00 19.09 106 VAL A C 1
ATOM 707 O O . VAL A 1 92 ? 18.122 17.542 40.615 1.00 18.41 106 VAL A O 1
ATOM 711 N N . VAL A 1 93 ? 19.158 17.543 38.618 1.00 20.24 107 VAL A N 1
ATOM 712 C CA . VAL A 1 93 ? 20.367 16.890 39.093 1.00 18.76 107 VAL A CA 1
ATOM 713 C C . VAL A 1 93 ? 21.522 17.889 39.007 1.00 21.73 107 VAL A C 1
ATOM 714 O O . VAL A 1 93 ? 22.013 18.207 37.916 1.00 24.24 107 VAL A O 1
ATOM 718 N N . ALA A 1 94 ? 21.947 18.387 40.163 1.00 19.79 108 ALA A N 1
ATOM 719 C CA . ALA A 1 94 ? 23.008 19.379 40.226 1.00 20.90 108 ALA A CA 1
ATOM 720 C C . ALA A 1 94 ? 24.414 18.813 40.269 1.00 22.77 108 ALA A C 1
ATOM 721 O O . ALA A 1 94 ? 25.013 18.681 41.337 1.00 23.84 108 ALA A O 1
ATOM 723 N N . LEU A 1 95 ? 24.952 18.507 39.099 1.00 23.32 109 LEU A N 1
ATOM 724 C CA . LEU A 1 95 ? 26.303 17.986 39.018 1.00 23.16 109 LEU A CA 1
ATOM 725 C C . LEU A 1 95 ? 26.776 17.986 37.576 1.00 21.60 109 LEU A C 1
ATOM 726 O O . LEU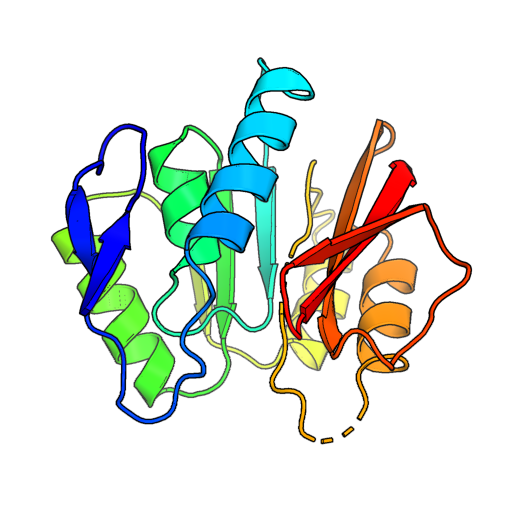 A 1 95 ? 25.972 18.072 36.645 1.00 19.50 109 LEU A O 1
ATOM 731 N N . PRO A 1 96 ? 28.098 17.918 37.378 1.00 20.56 110 PRO A N 1
ATOM 732 C CA . PRO A 1 96 ? 28.708 17.909 36.051 1.00 20.18 110 PRO A CA 1
ATOM 733 C C . PRO A 1 96 ? 28.215 16.741 35.209 1.00 20.76 110 PRO A C 1
ATOM 734 O O . PRO A 1 96 ? 27.996 15.639 35.712 1.00 20.58 110 PRO A O 1
ATOM 738 N N . VAL A 1 97 ? 28.026 16.997 33.922 1.00 20.35 111 VAL A N 1
ATOM 739 C CA . VAL A 1 97 ? 27.546 15.975 33.009 1.00 21.30 111 VAL A CA 1
ATOM 740 C C . VAL A 1 97 ? 28.486 14.771 32.965 1.00 23.22 111 VAL A C 1
ATOM 741 O O . VAL A 1 97 ? 28.042 13.633 32.803 1.00 22.76 111 VAL A O 1
ATOM 745 N N . GLU A 1 98 ? 29.783 15.033 33.119 1.00 23.91 112 GLU A N 1
ATOM 746 C CA . GLU A 1 98 ? 30.799 13.985 33.084 1.00 24.64 112 GLU A CA 1
ATOM 747 C C . GLU A 1 98 ? 30.695 13.016 34.269 1.00 23.05 112 GLU A C 1
ATOM 748 O O . GLU A 1 98 ? 31.281 11.930 34.251 1.00 21.60 112 GLU A O 1
ATOM 754 N N . VAL A 1 99 ? 29.966 13.414 35.306 1.00 20.65 113 VAL A N 1
ATOM 755 C CA . VAL A 1 99 ? 29.789 12.547 36.462 1.00 19.04 113 VAL A CA 1
ATOM 756 C C . VAL A 1 99 ? 28.440 11.855 36.318 1.00 18.95 113 VAL A C 1
ATOM 757 O O . VAL A 1 99 ? 28.306 10.662 36.581 1.00 20.41 113 VAL A O 1
ATOM 761 N N . PHE A 1 100 ? 27.447 12.613 35.871 1.00 18.69 114 PHE A N 1
ATOM 762 C CA . PHE A 1 100 ? 26.095 12.088 35.699 1.00 19.13 114 PHE A CA 1
ATOM 763 C C . PHE A 1 100 ? 25.981 10.906 34.739 1.00 19.82 114 PHE A C 1
ATOM 764 O O . PHE A 1 100 ? 25.383 9.886 35.076 1.00 19.87 114 PHE A O 1
ATOM 772 N N . LEU A 1 101 ? 26.526 11.053 33.538 1.00 20.56 115 LEU A N 1
ATOM 773 C CA . LEU A 1 101 ? 26.444 9.991 32.544 1.00 23.30 115 LEU A CA 1
ATOM 774 C C . LEU A 1 101 ? 26.863 8.620 33.076 1.00 25.34 115 LEU A C 1
ATOM 775 O O . LEU A 1 101 ? 26.096 7.660 32.996 1.00 26.67 115 LEU A O 1
ATOM 780 N N . PRO A 1 102 ? 28.081 8.510 33.631 1.00 26.36 116 PRO A N 1
ATOM 781 C CA . PRO A 1 102 ? 28.541 7.222 34.157 1.00 25.95 116 PRO A CA 1
ATOM 782 C C . PRO A 1 102 ? 27.551 6.666 35.164 1.00 25.71 116 PRO A C 1
ATOM 783 O O . PRO A 1 102 ? 27.111 5.525 35.059 1.00 27.35 116 PRO A O 1
ATOM 787 N N . GLU A 1 103 ? 27.192 7.487 36.139 1.00 25.43 117 GLU A N 1
ATOM 788 C CA . GLU A 1 103 ? 26.264 7.058 37.173 1.00 25.78 117 GLU A CA 1
ATOM 789 C C . GLU A 1 103 ? 24.874 6.723 36.646 1.00 26.53 117 GLU A C 1
ATOM 790 O O . GLU A 1 103 ? 24.254 5.755 37.087 1.00 27.37 117 GLU A O 1
ATOM 796 N N . ALA A 1 104 ? 24.384 7.513 35.699 1.00 26.08 118 ALA A N 1
ATOM 797 C CA . ALA A 1 104 ? 23.067 7.260 35.144 1.00 26.95 118 ALA A CA 1
ATOM 798 C C . ALA A 1 104 ? 23.054 5.869 34.532 1.00 27.86 118 ALA A C 1
ATOM 799 O O . ALA A 1 104 ? 22.105 5.105 34.728 1.00 27.73 118 ALA A O 1
ATOM 801 N N . LYS A 1 105 ? 24.113 5.538 33.799 1.00 27.12 119 LYS A N 1
ATOM 802 C CA . LYS A 1 105 ? 24.199 4.232 33.169 1.00 30.83 119 LYS A CA 1
ATOM 803 C C . LYS A 1 105 ? 24.112 3.114 34.221 1.00 32.09 119 LYS A C 1
ATOM 804 O O . LYS A 1 105 ? 23.270 2.218 34.122 1.00 33.47 119 LYS A O 1
ATOM 810 N N . ALA A 1 106 ? 24.964 3.175 35.237 1.00 30.94 120 ALA A N 1
ATOM 811 C CA . ALA A 1 106 ? 24.959 2.154 36.275 1.00 32.66 120 ALA A CA 1
ATOM 812 C C . ALA A 1 106 ? 23.588 1.958 36.919 1.00 33.87 120 ALA A C 1
ATOM 813 O O . ALA A 1 106 ? 23.258 0.856 37.365 1.00 34.47 120 ALA A O 1
ATOM 815 N N . GLN A 1 107 ? 22.791 3.019 36.971 1.00 33.54 121 GLN A N 1
ATOM 816 C CA . GLN A 1 107 ? 21.472 2.933 37.581 1.00 34.41 121 GLN A CA 1
ATOM 817 C C . GLN A 1 107 ? 20.463 2.366 36.602 1.00 33.65 121 GLN A C 1
ATOM 818 O O . GLN A 1 107 ? 19.281 2.245 36.918 1.00 34.29 121 GLN A O 1
ATOM 824 N N . GLY A 1 108 ? 20.932 2.020 35.409 1.00 34.08 122 GLY A N 1
ATOM 825 C CA . GLY A 1 108 ? 20.039 1.477 34.401 1.00 33.97 122 GLY A CA 1
ATOM 826 C C . GLY A 1 108 ? 19.048 2.520 33.910 1.00 34.47 122 GLY A C 1
ATOM 827 O O . GLY A 1 108 ? 17.933 2.194 33.496 1.00 33.63 122 GLY A O 1
ATOM 828 N N . GLU A 1 109 ? 19.454 3.784 33.962 1.00 33.93 123 GLU A N 1
ATOM 829 C CA . GLU A 1 109 ? 18.599 4.874 33.512 1.00 33.13 123 GLU A CA 1
ATOM 830 C C . GLU A 1 109 ? 18.474 4.869 31.993 1.00 30.80 123 GLU A C 1
ATOM 831 O O . GLU A 1 109 ? 19.453 4.626 31.275 1.00 28.40 123 GLU A O 1
ATOM 837 N N . ARG A 1 110 ? 17.265 5.130 31.508 1.00 28.24 124 ARG A N 1
ATOM 838 C CA . ARG A 1 110 ? 17.029 5.188 30.076 1.00 26.60 124 ARG A CA 1
ATOM 839 C C . ARG A 1 110 ? 16.038 6.269 29.678 1.00 25.28 124 ARG A C 1
ATOM 840 O O . ARG A 1 110 ? 15.114 6.603 30.426 1.00 23.71 124 ARG A O 1
ATOM 848 N N . PHE A 1 111 ? 16.254 6.824 28.491 1.00 23.56 125 PHE A N 1
ATOM 849 C CA . PHE A 1 111 ? 15.427 7.905 27.983 1.00 22.06 125 PHE A CA 1
ATOM 850 C C . PHE A 1 111 ? 15.074 7.710 26.527 1.00 21.96 125 PHE A C 1
ATOM 851 O O . PHE A 1 111 ? 15.756 6.989 25.793 1.00 21.78 125 PHE A O 1
ATOM 859 N N . THR A 1 112 ? 14.012 8.383 26.107 1.00 20.34 126 THR A N 1
ATOM 860 C CA . THR A 1 112 ? 13.571 8.318 24.724 1.00 19.53 126 THR A CA 1
ATOM 861 C C . THR A 1 112 ? 14.299 9.391 23.903 1.00 19.15 126 THR A C 1
ATOM 862 O O . THR A 1 112 ? 14.594 9.202 22.723 1.00 19.13 126 THR A O 1
ATOM 866 N N . VAL A 1 113 ? 14.598 10.512 24.547 1.00 17.30 127 VAL A N 1
ATOM 867 C CA . VAL A 1 113 ? 15.290 11.609 23.892 1.00 17.52 127 VAL A CA 1
ATOM 868 C C . VAL A 1 113 ? 16.336 12.224 24.807 1.00 18.18 127 VAL A C 1
ATOM 869 O O . VAL A 1 113 ? 16.112 12.386 26.009 1.00 19.85 127 VAL A O 1
ATOM 873 N N . ALA A 1 114 ? 17.486 12.550 24.237 1.00 17.37 128 ALA A N 1
ATOM 874 C CA . ALA A 1 114 ? 18.552 13.176 25.003 1.00 19.04 128 ALA A CA 1
ATOM 875 C C . ALA A 1 114 ? 19.021 14.379 24.193 1.00 19.11 128 ALA A C 1
ATOM 876 O O . ALA A 1 114 ? 19.665 14.222 23.160 1.00 18.64 128 ALA A O 1
ATOM 878 N N . PHE A 1 115 ? 18.660 15.572 24.662 1.00 20.17 129 PHE A N 1
ATOM 879 C CA . PHE A 1 115 ? 19.016 16.827 24.010 1.00 20.31 129 PHE A CA 1
ATOM 880 C C . PHE A 1 115 ? 20.190 17.484 24.709 1.00 22.21 129 PHE A C 1
ATOM 881 O O . PHE A 1 115 ? 20.191 17.643 25.931 1.00 24.36 129 PHE A O 1
ATOM 897 N N . ALA A 1 117 ? 22.738 20.923 24.479 1.00 23.27 131 ALA A N 1
ATOM 898 C CA . ALA A 1 117 ? 23.124 22.209 23.920 1.00 22.54 131 ALA A CA 1
ATOM 899 C C . ALA A 1 117 ? 24.142 22.854 24.862 1.00 22.58 131 ALA A C 1
ATOM 900 O O . ALA A 1 117 ? 23.848 23.828 25.560 1.00 22.93 131 ALA A O 1
ATOM 902 N N . PRO A 1 118 ? 25.359 22.305 24.897 1.00 21.88 132 PRO A N 1
ATOM 903 C CA . PRO A 1 118 ? 26.409 22.839 25.763 1.00 22.47 132 PRO A CA 1
ATOM 904 C C . PRO A 1 118 ? 26.968 24.158 25.247 1.00 23.16 132 PRO A C 1
ATOM 905 O O . PRO A 1 118 ? 26.795 24.498 24.080 1.00 23.30 132 PRO A O 1
ATOM 909 N N . PRO A 1 119 ? 27.622 24.935 26.124 1.00 24.48 133 PRO A N 1
ATOM 910 C CA . PRO A 1 119 ? 28.188 26.210 25.683 1.00 24.77 133 PRO A CA 1
ATOM 911 C C . PRO A 1 119 ? 29.247 25.979 24.611 1.00 25.82 133 PRO A C 1
ATOM 912 O O . PRO A 1 119 ? 30.195 25.229 24.813 1.00 26.05 133 PRO A O 1
ATOM 916 N N . TYR A 1 120 ? 29.053 26.632 23.471 1.00 28.60 134 TYR A N 1
ATOM 917 C CA . TYR A 1 120 ? 29.922 26.526 22.300 1.00 31.80 134 TYR A CA 1
ATOM 918 C C . TYR A 1 120 ? 31.428 26.666 22.514 1.00 33.63 134 TYR A C 1
ATOM 919 O O . TYR A 1 120 ? 32.216 26.337 21.621 1.00 34.31 134 TYR A O 1
ATOM 928 N N . ALA A 1 121 ? 31.830 27.147 23.684 1.00 34.25 135 ALA A N 1
ATOM 929 C CA . ALA A 1 121 ? 33.246 27.320 23.973 1.00 36.60 135 ALA A CA 1
ATOM 930 C C . ALA A 1 121 ? 33.912 25.976 24.266 1.00 37.10 135 ALA A C 1
ATOM 931 O O . ALA A 1 121 ? 35.126 25.824 24.096 1.00 37.57 135 ALA A O 1
ATOM 941 N N . ASP A 1 123 ? 34.465 21.701 23.889 1.00 35.30 137 ASP A N 1
ATOM 942 C CA . ASP A 1 123 ? 34.745 20.843 22.746 1.00 36.44 137 ASP A CA 1
ATOM 943 C C . ASP A 1 123 ? 33.467 20.106 22.356 1.00 36.08 137 ASP A C 1
ATOM 944 O O . ASP A 1 123 ? 33.271 18.945 22.713 1.00 36.06 137 ASP A O 1
ATOM 949 N N . LEU A 1 124 ? 32.589 20.794 21.638 1.00 35.94 138 LEU A N 1
ATOM 950 C CA . LEU A 1 124 ? 31.345 20.180 21.205 1.00 36.15 138 LEU A CA 1
ATOM 951 C C . LEU A 1 124 ? 31.709 19.173 20.136 1.00 36.53 138 LEU A C 1
ATOM 952 O O . LEU A 1 124 ? 31.845 19.522 18.960 1.00 40.14 138 LEU A O 1
ATOM 957 N N . ALA A 1 125 ? 31.874 17.927 20.546 1.00 33.14 139 ALA A N 1
ATOM 958 C CA . ALA A 1 125 ? 32.232 16.850 19.639 1.00 32.11 139 ALA A CA 1
ATOM 959 C C . ALA A 1 125 ? 32.698 15.764 20.579 1.00 30.56 139 ALA A C 1
ATOM 960 O O . ALA A 1 125 ? 32.209 14.638 20.541 1.00 30.62 139 ALA A O 1
ATOM 962 N N . ALA A 1 126 ? 33.651 16.112 21.431 1.00 28.52 140 ALA A N 1
ATOM 963 C CA . ALA A 1 126 ? 34.115 15.163 22.420 1.00 26.59 140 ALA A CA 1
ATOM 964 C C . ALA A 1 126 ? 32.912 14.980 23.352 1.00 24.78 140 ALA A C 1
ATOM 965 O O . ALA A 1 126 ? 32.607 13.865 23.774 1.00 24.42 140 ALA A O 1
ATOM 967 N N . LEU A 1 127 ? 32.223 16.080 23.654 1.00 22.72 141 LEU A N 1
ATOM 968 C CA . LEU A 1 127 ? 31.050 16.016 24.528 1.00 24.35 141 LEU A CA 1
ATOM 969 C C . LEU A 1 127 ? 29.945 15.165 23.913 1.00 24.31 141 LEU A C 1
ATOM 970 O O . LEU A 1 127 ? 29.391 14.293 24.583 1.00 25.68 141 LEU A O 1
ATOM 975 N N . PHE A 1 128 ? 29.639 15.399 22.641 1.00 24.97 142 PHE A N 1
ATOM 976 C CA . PHE A 1 128 ? 28.601 14.622 21.961 1.00 26.74 142 PHE A CA 1
ATOM 977 C C . PHE A 1 128 ? 29.029 13.164 21.933 1.00 25.41 142 PHE A C 1
ATOM 978 O O . PHE A 1 128 ? 28.213 12.266 22.134 1.00 25.43 142 PHE A O 1
ATOM 986 N N . GLY A 1 129 ? 30.319 12.941 21.688 1.00 25.06 143 GLY A N 1
ATOM 987 C CA . GLY A 1 129 ? 30.854 11.593 21.643 1.00 25.11 143 GLY A CA 1
ATOM 988 C C . GLY A 1 129 ? 30.594 10.856 22.939 1.00 27.08 143 GLY A C 1
ATOM 989 O O . GLY A 1 129 ? 30.216 9.688 22.934 1.00 28.90 143 GLY A O 1
ATOM 990 N N . GLU A 1 130 ? 30.790 11.545 24.057 1.00 28.97 144 GLU A N 1
ATOM 991 C CA . GLU A 1 130 ? 30.563 10.956 25.373 1.00 30.60 144 GLU A CA 1
ATOM 992 C C . GLU A 1 130 ? 29.088 10.617 25.582 1.00 29.37 144 GLU A C 1
ATOM 993 O O . GLU A 1 130 ? 28.755 9.555 26.110 1.00 29.21 144 GLU A O 1
ATOM 999 N N . LEU A 1 131 ? 28.204 11.521 25.172 1.00 26.90 145 LEU A N 1
ATOM 1000 C CA . LEU A 1 131 ? 26.771 11.291 25.322 1.00 24.99 145 LEU A CA 1
ATOM 1001 C C . LEU A 1 131 ? 26.388 10.066 24.496 1.00 25.14 145 LEU A C 1
ATOM 1002 O O . LEU A 1 131 ? 25.737 9.146 24.989 1.00 23.21 145 LEU A O 1
ATOM 1007 N N . LEU A 1 132 ? 26.805 10.060 23.234 1.00 25.63 146 LEU A N 1
ATOM 1008 C CA . LEU A 1 132 ? 26.506 8.955 22.332 1.00 28.25 146 LEU A CA 1
ATOM 1009 C C . LEU A 1 132 ? 27.014 7.618 22.865 1.00 28.21 146 LEU A C 1
ATOM 1010 O O . LEU A 1 132 ? 26.361 6.594 22.690 1.00 29.91 146 LEU A O 1
ATOM 1015 N N . ALA A 1 133 ? 28.166 7.632 23.528 1.00 27.50 147 ALA A N 1
ATOM 1016 C CA . ALA A 1 133 ? 28.754 6.411 24.072 1.00 27.01 147 ALA A CA 1
ATOM 1017 C C . ALA A 1 133 ? 28.056 5.896 25.333 1.00 27.55 147 ALA A C 1
ATOM 1018 O O . ALA A 1 133 ? 28.103 4.701 25.625 1.00 27.57 147 ALA A O 1
ATOM 1020 N N . SER A 1 134 ? 27.417 6.796 26.079 1.00 26.40 148 SER A N 1
ATOM 1021 C CA . SER A 1 134 ? 26.723 6.425 27.310 1.00 23.39 148 SER A CA 1
ATOM 1022 C C . SER A 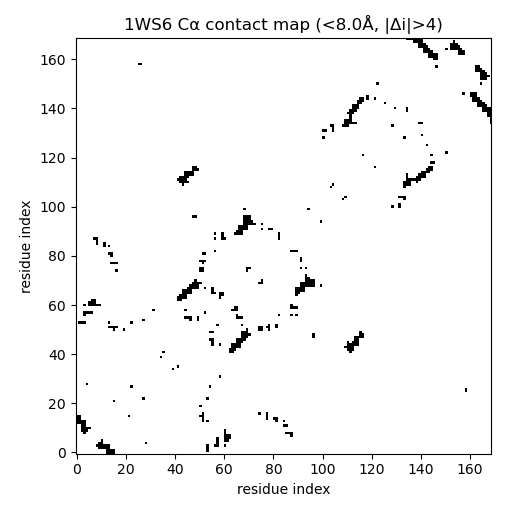1 134 ? 25.653 5.379 27.043 1.00 22.90 148 SER A C 1
ATOM 1023 O O . SER A 1 134 ? 25.325 4.589 27.921 1.00 21.05 148 SER A O 1
ATOM 1026 N N . GLY A 1 135 ? 25.098 5.390 25.834 1.00 22.40 149 GLY A N 1
ATOM 1027 C CA . GLY A 1 135 ? 24.059 4.434 25.494 1.00 20.32 149 GLY A CA 1
ATOM 1028 C C . GLY A 1 135 ? 22.811 4.597 26.344 1.00 20.21 149 GLY A C 1
ATOM 1029 O O . GLY A 1 135 ? 22.107 3.623 26.591 1.00 20.53 149 GLY A O 1
ATOM 1030 N N . LEU A 1 136 ? 22.519 5.821 26.777 1.00 18.98 150 LEU A N 1
ATOM 1031 C CA . LEU A 1 136 ? 21.351 6.067 27.624 1.00 20.16 150 LEU A CA 1
ATOM 1032 C C . LEU A 1 136 ? 19.987 6.140 26.923 1.00 21.04 150 LEU A C 1
ATOM 1033 O O . LEU A 1 136 ? 18.954 6.026 27.577 1.00 20.08 150 LEU A O 1
ATOM 1038 N N . VAL A 1 137 ? 19.976 6.326 25.605 1.00 21.88 151 VAL A N 1
ATOM 1039 C CA . VAL A 1 137 ? 18.719 6.394 24.858 1.00 21.65 151 VAL A CA 1
ATOM 1040 C C . VAL A 1 137 ? 18.287 5.017 24.354 1.00 22.20 151 VAL A C 1
ATOM 1041 O O . VAL A 1 137 ? 19.046 4.306 23.705 1.00 21.86 151 VAL A O 1
ATOM 1045 N N . GLU A 1 138 ? 17.050 4.658 24.665 1.00 23.68 152 GLU A N 1
ATOM 1046 C CA . GLU A 1 138 ? 16.462 3.383 24.281 1.00 23.06 152 GLU A CA 1
ATOM 1047 C C . GLU A 1 138 ? 16.337 3.260 22.768 1.00 23.99 152 GLU A C 1
ATOM 1048 O O . GLU A 1 138 ? 16.340 4.264 22.050 1.00 22.97 152 GLU A O 1
ATOM 1054 N N . ALA A 1 139 ? 16.223 2.026 22.286 1.00 23.94 153 ALA A N 1
ATOM 1055 C CA . ALA A 1 139 ? 16.061 1.791 20.857 1.00 23.74 153 ALA A CA 1
ATOM 1056 C C . ALA A 1 139 ? 14.853 2.597 20.399 1.00 23.60 153 ALA A C 1
ATOM 1057 O O . ALA A 1 139 ? 13.832 2.646 21.088 1.00 23.70 153 ALA A O 1
ATOM 1059 N N . GLY A 1 140 ? 14.971 3.234 19.242 1.00 22.32 154 GLY A N 1
ATOM 1060 C CA . GLY A 1 140 ? 13.869 4.030 18.739 1.00 23.62 154 GLY A CA 1
ATOM 1061 C C . GLY A 1 140 ? 13.935 5.490 19.160 1.00 23.00 154 GLY A C 1
ATOM 1062 O O . GLY A 1 140 ? 13.221 6.322 18.614 1.00 23.49 154 GLY A O 1
ATOM 1063 N N . GLY A 1 141 ? 14.801 5.801 20.118 1.00 21.80 155 GLY A N 1
ATOM 1064 C CA . GLY A 1 141 ? 14.925 7.170 20.588 1.00 22.58 155 GLY A CA 1
ATOM 1065 C C . GLY A 1 141 ? 15.855 8.051 19.778 1.00 21.98 155 GLY A C 1
ATOM 1066 O O . GLY A 1 141 ? 16.336 7.659 18.714 1.00 21.76 155 GLY A O 1
ATOM 1067 N N . LEU A 1 142 ? 16.117 9.245 20.303 1.00 21.39 156 LEU A N 1
ATOM 1068 C CA . LEU A 1 142 ? 16.976 10.222 19.644 1.00 20.65 156 LEU A CA 1
ATOM 1069 C C . LEU A 1 142 ? 17.990 10.928 20.520 1.00 20.12 156 LEU A C 1
ATOM 1070 O O . LEU A 1 142 ? 17.754 11.157 21.704 1.00 20.79 156 LEU A O 1
ATOM 1075 N N . TYR A 1 143 ? 19.121 11.267 19.904 1.00 19.92 157 TYR A N 1
ATOM 1076 C CA . TYR A 1 143 ? 20.175 12.054 20.531 1.00 18.53 157 TYR A CA 1
ATOM 1077 C C . TYR A 1 143 ? 20.117 13.312 19.676 1.00 18.24 157 TYR A C 1
ATOM 1078 O O . TYR A 1 143 ? 20.251 13.243 18.452 1.00 17.98 157 TYR A O 1
ATOM 1087 N N . VAL A 1 144 ? 19.877 14.452 20.302 1.00 17.72 158 VAL A N 1
ATOM 1088 C CA . VAL A 1 144 ? 19.813 15.699 19.566 1.00 18.89 158 VAL A CA 1
ATOM 1089 C C . VAL A 1 144 ? 20.933 16.591 20.059 1.00 21.21 158 VAL A C 1
ATOM 1090 O O . VAL A 1 144 ? 21.036 16.872 21.252 1.00 20.61 158 VAL A O 1
ATOM 1094 N N . LEU A 1 145 ? 21.762 17.048 19.134 1.00 22.85 159 LEU A N 1
ATOM 1095 C CA . LEU A 1 145 ? 22.893 17.883 19.491 1.00 25.51 159 LEU A CA 1
ATOM 1096 C C . LEU A 1 145 ? 22.769 19.277 18.866 1.00 25.46 159 LEU A C 1
ATOM 1097 O O . LEU A 1 145 ? 22.573 19.394 17.658 1.00 25.77 159 LEU A O 1
ATOM 1102 N N . GLN A 1 146 ? 22.841 20.330 19.682 1.00 23.96 160 GLN A N 1
ATOM 1103 C CA . GLN A 1 146 ? 22.767 21.692 19.149 1.00 23.87 160 GLN A CA 1
ATOM 1104 C C . GLN A 1 146 ? 24.184 22.235 19.124 1.00 24.17 160 GLN A C 1
ATOM 1105 O O . GLN A 1 146 ? 24.948 22.012 20.052 1.00 25.08 160 GLN A O 1
ATOM 1111 N N . HIS A 1 147 ? 24.532 22.960 18.069 1.00 24.80 161 HIS A N 1
ATOM 1112 C CA . HIS A 1 147 ? 25.882 23.486 17.929 1.00 25.15 161 HIS A CA 1
ATOM 1113 C C . HIS A 1 147 ? 25.950 24.527 16.817 1.00 25.58 161 HIS A C 1
ATOM 1114 O O . HIS A 1 147 ? 24.986 24.735 16.084 1.00 26.11 161 HIS A O 1
ATOM 1121 N N . PRO A 1 148 ? 27.094 25.209 16.682 1.00 26.56 162 PRO A N 1
ATOM 1122 C CA . PRO A 1 148 ? 27.163 26.202 15.603 1.00 26.16 162 PRO A CA 1
ATOM 1123 C C . PRO A 1 148 ? 27.116 25.479 14.261 1.00 27.19 162 PRO A C 1
ATOM 1124 O O . PRO A 1 148 ? 27.746 24.433 14.091 1.00 28.59 162 PRO A O 1
ATOM 1128 N N . LYS A 1 149 ? 26.358 26.027 13.314 1.00 27.35 163 LYS A N 1
ATOM 1129 C CA . LYS A 1 149 ? 26.198 25.409 12.001 1.00 26.11 163 LYS A CA 1
ATOM 1130 C C . LYS A 1 149 ? 27.498 25.010 11.296 1.00 26.17 163 LYS A C 1
ATOM 1131 O O . LYS A 1 149 ? 27.498 24.119 10.445 1.00 25.68 163 LYS A O 1
ATOM 1137 N N . ASP A 1 150 ? 28.605 25.651 11.645 1.00 26.97 164 ASP A N 1
ATOM 1138 C CA . ASP A 1 150 ? 29.875 25.323 11.005 1.00 31.05 164 ASP A CA 1
ATOM 1139 C C . ASP A 1 150 ? 30.507 24.042 11.551 1.00 30.66 164 ASP A C 1
ATOM 1140 O O . ASP A 1 150 ? 31.382 23.452 10.923 1.00 30.57 164 ASP A O 1
ATOM 1145 N N . LEU A 1 151 ? 30.050 23.601 12.716 1.00 30.80 165 LEU A N 1
ATOM 1146 C CA . LEU A 1 151 ? 30.548 22.365 13.302 1.00 29.64 165 LEU A CA 1
ATOM 1147 C C . LEU A 1 151 ? 29.794 21.261 12.567 1.00 29.37 165 LEU A C 1
ATOM 1148 O O . LEU A 1 151 ? 28.576 21.342 12.435 1.00 30.52 165 LEU A O 1
ATOM 1153 N N . TYR A 1 152 ? 30.498 20.246 12.069 1.00 28.70 166 TYR A N 1
ATOM 1154 C CA . TYR A 1 152 ? 29.829 19.169 11.344 1.00 27.78 166 TYR A CA 1
ATOM 1155 C C . TYR A 1 152 ? 30.049 17.761 11.893 1.00 29.53 166 TYR A C 1
ATOM 1156 O O . TYR A 1 152 ? 31.180 17.357 12.164 1.00 28.95 166 TYR A O 1
ATOM 1165 N N . LEU A 1 153 ? 28.958 17.012 12.031 1.00 29.73 167 LEU A N 1
ATOM 1166 C CA . LEU A 1 1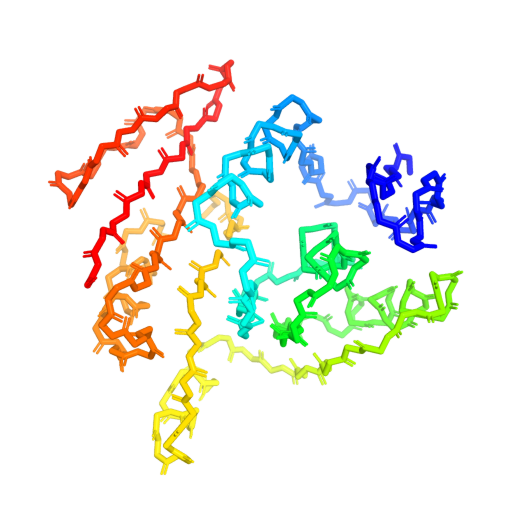53 ? 29.011 15.634 12.511 1.00 30.32 167 LEU A CA 1
ATOM 1167 C C . LEU A 1 153 ? 28.317 14.749 11.482 1.00 31.73 167 LEU A C 1
ATOM 1168 O O . LEU A 1 153 ? 27.245 15.090 10.984 1.00 32.14 167 LEU A O 1
ATOM 1173 N N . PRO A 1 154 ? 28.921 13.599 11.150 1.00 33.41 168 PRO A N 1
ATOM 1174 C CA . PRO A 1 154 ? 28.349 12.663 10.176 1.00 34.98 168 PRO A CA 1
ATOM 1175 C C . PRO A 1 154 ? 27.419 11.655 10.856 1.00 36.39 168 PRO A C 1
ATOM 1176 O O . PRO A 1 154 ? 26.914 10.731 10.221 1.00 38.11 168 PRO A O 1
ATOM 1180 N N . LEU A 1 155 ? 27.196 11.844 12.151 1.00 37.88 169 LEU A N 1
ATOM 1181 C CA . LEU A 1 155 ? 26.367 10.934 12.931 1.00 39.72 169 LEU A CA 1
ATOM 1182 C C . LEU A 1 155 ? 24.911 10.841 12.487 1.00 40.49 169 LEU A C 1
ATOM 1183 O O . LEU A 1 155 ? 24.276 9.792 12.650 1.00 41.97 169 LEU A O 1
ATOM 1188 N N . GLY A 1 156 ? 24.378 11.922 11.928 1.00 37.59 170 GLY A N 1
ATOM 1189 C CA . GLY A 1 156 ? 22.994 11.885 11.506 1.00 36.36 170 GLY A CA 1
ATOM 1190 C C . GLY A 1 156 ? 22.587 13.067 10.662 1.00 36.59 170 GLY A C 1
ATOM 1191 O O . GLY A 1 156 ? 23.427 13.849 10.220 1.00 38.21 170 GLY A O 1
ATOM 1192 N N . GLU A 1 157 ? 21.287 13.203 10.440 1.00 35.66 171 GLU A N 1
ATOM 1193 C CA . GLU A 1 157 ? 20.765 14.294 9.634 1.00 34.26 171 GLU A CA 1
ATOM 1194 C C . GLU A 1 157 ? 20.721 15.610 10.388 1.00 32.74 171 GLU A C 1
ATOM 1195 O O . GLU A 1 157 ? 20.471 15.644 11.591 1.00 32.38 171 GLU A O 1
ATOM 1201 N N . ARG A 1 158 ? 20.972 16.701 9.675 1.00 31.20 172 ARG A N 1
ATOM 1202 C CA . ARG A 1 158 ? 20.962 18.003 10.312 1.00 31.47 172 ARG A CA 1
ATOM 1203 C C . ARG A 1 158 ? 19.881 18.954 9.823 1.00 30.75 172 ARG A C 1
ATOM 1204 O O . ARG A 1 158 ? 19.323 18.794 8.741 1.00 30.72 172 ARG A O 1
ATOM 1212 N N . ARG A 1 159 ? 19.578 19.928 10.674 1.00 31.45 173 ARG A N 1
ATOM 1213 C CA . ARG A 1 159 ? 18.599 20.969 10.406 1.00 31.07 173 ARG A CA 1
ATOM 1214 C C . ARG A 1 159 ? 19.281 22.244 10.880 1.00 29.69 173 ARG A C 1
ATOM 1215 O O . ARG A 1 159 ? 19.695 22.332 12.034 1.00 27.85 173 ARG A O 1
ATOM 1223 N N . VAL A 1 160 ? 19.402 23.219 9.983 1.00 28.25 174 VAL A N 1
ATOM 1224 C CA . VAL A 1 160 ? 20.033 24.490 10.298 1.00 26.46 174 VAL A CA 1
ATOM 1225 C C . VAL A 1 160 ? 18.995 25.566 10.589 1.00 25.82 174 VAL A C 1
ATOM 1226 O O . VAL A 1 160 ? 17.972 25.643 9.917 1.00 27.18 174 VAL A O 1
ATOM 1230 N N . TYR A 1 161 ? 19.269 26.387 11.601 1.00 26.58 175 TYR A N 1
ATOM 1231 C CA . TYR A 1 161 ? 18.388 27.488 12.007 1.00 27.29 175 TYR A CA 1
ATOM 1232 C C . TYR A 1 161 ? 19.249 28.715 12.207 1.00 28.69 175 TYR A C 1
ATOM 1233 O O . TYR A 1 161 ? 19.776 28.953 13.297 1.00 27.62 175 TYR A O 1
ATOM 1242 N N . GLY A 1 162 ? 19.395 29.494 11.142 1.00 30.86 176 GLY A N 1
ATOM 1243 C CA . GLY A 1 162 ? 20.225 30.675 11.222 1.00 32.13 176 GLY A CA 1
ATOM 1244 C C . GLY A 1 162 ? 21.678 30.282 11.443 1.00 33.21 176 GLY A C 1
ATOM 1245 O O . GLY A 1 162 ? 22.307 29.692 10.565 1.00 31.78 176 GLY A O 1
ATOM 1246 N N . GLU A 1 163 ? 22.204 30.583 12.627 1.00 33.58 177 GLU A N 1
ATOM 1247 C CA . GLU A 1 163 ? 23.595 30.274 12.939 1.00 34.70 177 GLU A CA 1
ATOM 1248 C C . GLU A 1 163 ? 23.785 28.967 13.717 1.00 34.39 177 GLU A C 1
ATOM 1249 O O . GLU A 1 163 ? 24.916 28.512 13.910 1.00 34.34 177 GLU A O 1
ATOM 1255 N N . ASN A 1 164 ? 22.687 28.366 14.167 1.00 32.53 178 ASN A N 1
ATOM 1256 C CA . ASN A 1 164 ? 22.773 27.121 14.912 1.00 30.51 178 ASN A CA 1
ATOM 1257 C C . ASN A 1 164 ? 22.242 25.950 14.104 1.00 30.93 178 ASN A C 1
ATOM 1258 O O . ASN A 1 164 ? 21.401 26.112 13.219 1.00 32.20 178 ASN A O 1
ATOM 1263 N N . ALA A 1 165 ? 22.733 24.762 14.420 1.00 27.83 179 ALA A N 1
ATOM 1264 C CA . ALA A 1 165 ? 22.283 23.564 13.743 1.00 26.40 179 ALA A CA 1
ATOM 1265 C C . ALA A 1 165 ? 21.945 22.506 14.785 1.00 25.37 179 ALA A C 1
ATOM 1266 O O . ALA A 1 165 ? 22.420 22.560 15.921 1.00 26.00 179 ALA A O 1
ATOM 1268 N N . LEU A 1 166 ? 21.099 21.561 14.402 1.00 22.28 180 LEU A N 1
ATOM 1269 C CA . LEU A 1 166 ? 20.746 20.473 15.286 1.00 21.27 180 LEU A CA 1
ATOM 1270 C C . LEU A 1 166 ? 21.086 19.206 14.532 1.00 21.96 180 LEU A C 1
ATOM 1271 O O . LEU A 1 166 ? 20.756 19.078 13.352 1.00 23.38 180 LEU A O 1
ATOM 1276 N N . THR A 1 167 ? 21.779 18.286 15.187 1.00 19.99 181 THR A N 1
ATOM 1277 C CA . THR A 1 167 ? 22.111 17.023 14.553 1.00 21.37 181 THR A CA 1
ATOM 1278 C C . THR A 1 167 ? 21.291 15.981 15.279 1.00 22.40 181 THR A C 1
ATOM 1279 O O . THR A 1 167 ? 21.373 15.866 16.499 1.00 24.35 181 THR A O 1
ATOM 1283 N N . LEU A 1 168 ? 20.490 15.233 14.535 1.00 23.11 182 LEU A N 1
ATOM 1284 C CA . LEU A 1 168 ? 19.650 14.212 15.138 1.00 24.59 182 LEU A CA 1
ATOM 1285 C C . LEU A 1 168 ? 20.170 12.817 14.823 1.00 25.10 182 LEU A C 1
ATOM 1286 O O . LEU A 1 168 ? 20.341 12.448 13.664 1.00 25.87 182 LEU A O 1
ATOM 1291 N N . VAL A 1 169 ? 20.441 12.056 15.874 1.00 25.86 183 VAL A N 1
ATOM 1292 C CA . VAL A 1 169 ? 20.968 10.714 15.729 1.00 25.78 183 VAL A CA 1
ATOM 1293 C C . VAL A 1 169 ? 19.949 9.708 16.236 1.00 28.93 183 VAL A C 1
ATOM 1294 O O . VAL A 1 169 ? 19.572 9.712 17.417 1.00 26.47 183 VAL A O 1
ATOM 1298 N N . GLU A 1 170 ? 19.500 8.847 15.329 1.00 32.93 184 GLU A N 1
ATOM 1299 C CA . GLU A 1 170 ? 18.516 7.838 15.667 1.00 36.00 184 GLU A CA 1
ATOM 1300 C C . GLU A 1 170 ? 19.144 6.611 16.309 1.00 36.77 184 GLU A C 1
ATOM 1301 O O . GLU A 1 170 ? 20.305 6.288 16.066 1.00 38.62 184 GLU A O 1
ATOM 1307 N N . VAL A 1 171 ? 18.373 5.946 17.157 1.00 37.55 185 VAL A N 1
ATOM 1308 C CA . VAL A 1 171 ? 18.850 4.753 17.840 1.00 39.98 185 VAL A CA 1
ATOM 1309 C C . VAL A 1 171 ? 17.767 3.691 17.775 1.00 40.30 185 VAL A C 1
ATOM 1310 O O . VAL A 1 171 ? 16.600 4.065 17.533 1.00 41.00 185 VAL A O 1
#

Solvent-accessible surface area: 8372 Å² total